Protein AF-A0A148KN30-F1 (afdb_monomer_lite)

Organism: NCBI:txid1799789

Sequence (113 aa):
MKLKICLLLLLLGCGSSLLVFSEPVTPQDPDKTLPTQLIKLKKAIETASYNPDERNSMLRYQRALLYYVSAKQRLQLNWRKQAIEDAQRGLKLLEMNELSEQNQTEQNVLSVS

Radius of gyration: 22.38 Å; chains: 1; bounding box: 46×60×55 Å

Foldseek 3Di:
DPPVVVVVVVVPPDPDDDPPPDDPPDPPDPPVDDPPLLVVLVVLLVPFDFDPVDPLRVVLSVQLVVLSVVLVVCVVVVVNVSSSVSSVSSVVSSVVSVVVVVVVVVVVVVVVD

Secondary structure (DSSP, 8-state):
--SSSTTTSTTSS-------------------PPPHHHHHHHHHHHH----SSSHHHHHHHHHHHHHHHHHHHHHHTT-HHHHHHHHHHHHHHHHHHHHHHHHHHHHHHHH--

Structure (mmCIF, N/CA/C/O backbone):
data_AF-A0A148KN30-F1
#
_entry.id   AF-A0A148KN30-F1
#
loop_
_atom_site.group_PDB
_atom_site.id
_atom_site.type_symbol
_atom_site.label_atom_id
_atom_site.label_alt_id
_atom_site.label_comp_id
_atom_site.label_asym_id
_atom_site.label_entity_id
_atom_site.label_seq_id
_atom_site.pdbx_PDB_ins_code
_atom_site.Cartn_x
_atom_site.Cartn_y
_atom_site.Cartn_z
_atom_site.occupancy
_atom_site.B_iso_or_equiv
_atom_site.auth_seq_id
_atom_site.auth_comp_id
_atom_site.auth_asym_id
_atom_site.auth_atom_id
_atom_site.pdbx_PDB_model_num
ATOM 1 N N . MET A 1 1 ? -21.292 -49.116 12.932 1.00 52.69 1 MET A N 1
ATOM 2 C CA . MET A 1 1 ? -21.116 -48.199 14.086 1.00 52.69 1 MET A CA 1
ATOM 3 C C . MET A 1 1 ? -19.636 -47.856 14.311 1.00 52.69 1 MET A C 1
ATOM 5 O O . MET A 1 1 ? -19.081 -48.207 15.340 1.00 52.69 1 MET A O 1
ATOM 9 N N . LYS A 1 2 ? -18.968 -47.197 13.351 1.00 48.19 2 LYS A N 1
ATOM 10 C CA . LYS A 1 2 ? -17.553 -46.768 13.489 1.00 48.19 2 LYS A CA 1
ATOM 11 C C . LYS A 1 2 ? -17.266 -45.369 12.913 1.00 48.19 2 LYS A C 1
ATOM 13 O O . LYS A 1 2 ? -16.131 -44.929 12.930 1.00 48.19 2 LYS A O 1
ATOM 18 N N . LEU A 1 3 ? -18.296 -44.659 12.437 1.00 46.03 3 LEU A N 1
ATOM 19 C CA . LEU A 1 3 ? -18.152 -43.338 11.807 1.00 46.03 3 LEU A CA 1
ATOM 20 C C . LEU A 1 3 ? -18.450 -42.168 12.764 1.00 46.03 3 LEU A C 1
ATOM 22 O O . LEU A 1 3 ? -18.123 -41.027 12.471 1.00 46.03 3 LEU A O 1
ATOM 26 N N . LYS A 1 4 ? -19.052 -42.438 13.932 1.00 47.56 4 LYS A N 1
AT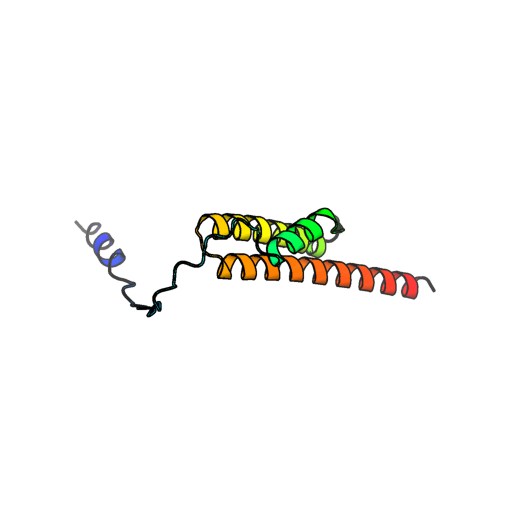OM 27 C CA . LYS A 1 4 ? -19.452 -41.395 14.895 1.00 47.56 4 LYS A CA 1
ATOM 28 C C . LYS A 1 4 ? -18.350 -41.004 15.893 1.00 47.56 4 LYS A C 1
ATOM 30 O O . LYS A 1 4 ? -18.493 -40.000 16.574 1.00 47.56 4 LYS A O 1
ATOM 35 N N . ILE A 1 5 ? -17.255 -41.766 15.959 1.00 55.47 5 ILE A N 1
ATOM 36 C CA . ILE A 1 5 ? -16.133 -41.522 16.885 1.00 55.47 5 ILE A CA 1
ATOM 37 C C . ILE A 1 5 ? -15.098 -40.545 16.311 1.00 55.47 5 ILE A C 1
ATOM 39 O O . ILE A 1 5 ? -14.493 -39.791 17.064 1.00 55.47 5 ILE A O 1
ATOM 43 N N . CYS A 1 6 ? -14.956 -40.465 14.985 1.00 47.97 6 CYS A N 1
ATOM 44 C CA . CYS A 1 6 ? -14.026 -39.518 14.363 1.00 47.97 6 CYS A CA 1
ATOM 45 C C . CYS A 1 6 ? -14.508 -38.061 14.442 1.00 47.97 6 CYS A C 1
ATOM 47 O O . CYS A 1 6 ? -13.686 -37.152 14.460 1.00 47.97 6 CYS A O 1
ATOM 49 N N . LEU A 1 7 ? -15.823 -37.828 14.541 1.00 48.09 7 LEU A N 1
ATOM 50 C CA . LEU A 1 7 ? -16.374 -36.470 14.594 1.00 48.09 7 LEU A CA 1
ATOM 51 C C . LEU A 1 7 ? -16.203 -35.804 15.973 1.00 48.09 7 LEU A C 1
ATOM 53 O O . LEU A 1 7 ? -16.266 -34.585 16.069 1.00 48.09 7 LEU A O 1
ATOM 57 N N . LEU A 1 8 ? -15.956 -36.583 17.034 1.00 49.19 8 LEU A N 1
ATOM 58 C CA . LEU A 1 8 ? -15.839 -36.053 18.397 1.00 49.19 8 LEU A CA 1
ATOM 59 C C . LEU A 1 8 ? -14.414 -35.583 18.749 1.00 49.19 8 LEU A C 1
ATOM 61 O O . LEU A 1 8 ? -14.243 -34.758 19.639 1.00 49.19 8 LEU A O 1
ATOM 65 N N . LEU A 1 9 ? -13.392 -36.069 18.035 1.00 51.66 9 LEU A N 1
ATOM 66 C CA . LEU A 1 9 ? -11.984 -35.714 18.274 1.00 51.66 9 LEU A CA 1
ATOM 67 C C . LEU A 1 9 ? -11.532 -34.444 17.534 1.00 51.66 9 LEU A C 1
ATOM 69 O O . LEU A 1 9 ? -10.497 -33.879 17.870 1.00 51.66 9 LEU A O 1
ATOM 73 N N . LEU A 1 10 ? -12.318 -33.956 16.571 1.00 49.69 10 LEU A N 1
ATOM 74 C CA . LEU A 1 10 ? -12.019 -32.732 15.815 1.00 49.69 10 LEU A CA 1
ATOM 75 C C . LEU A 1 10 ? -12.457 -31.440 16.528 1.00 49.69 10 LEU A C 1
ATOM 77 O O . LEU A 1 10 ? -12.116 -30.352 16.080 1.00 49.69 10 LEU A O 1
ATOM 81 N N . LEU A 1 11 ? -13.176 -31.549 17.651 1.00 54.84 11 LEU A N 1
ATOM 82 C CA . LEU A 1 11 ? -13.665 -30.411 18.444 1.00 54.84 11 LEU A CA 1
ATOM 83 C C . LEU A 1 11 ? -12.788 -30.074 19.663 1.00 54.84 11 LEU A C 1
ATOM 85 O O . LEU A 1 11 ? -13.092 -29.122 20.376 1.00 54.84 11 LEU A O 1
ATOM 89 N N . LEU A 1 12 ? -11.706 -30.822 19.914 1.00 53.69 12 LEU A N 1
ATOM 90 C CA . LEU A 1 12 ? -10.928 -30.720 21.159 1.00 53.69 12 LEU A CA 1
ATOM 91 C C . LEU A 1 12 ? -9.483 -30.216 20.997 1.00 53.69 12 LEU A C 1
ATOM 93 O O . LEU A 1 12 ? -8.673 -30.373 21.906 1.00 53.69 12 LEU A O 1
ATOM 97 N N . GLY A 1 13 ? -9.140 -29.603 19.864 1.00 50.25 13 GLY A N 1
ATOM 98 C CA . GLY A 1 13 ? -7.769 -29.181 19.571 1.00 50.25 13 GLY A CA 1
ATOM 99 C C . GLY A 1 13 ? -7.681 -27.740 19.095 1.00 50.25 13 GLY A C 1
ATOM 100 O O . GLY A 1 13 ? -7.619 -27.520 17.895 1.00 50.25 13 GLY A O 1
ATOM 101 N N . CYS A 1 14 ? -7.724 -26.794 20.038 1.00 49.72 14 CYS A N 1
ATOM 102 C CA . CYS A 1 14 ? -6.970 -25.523 20.067 1.00 49.72 14 CYS A CA 1
ATOM 103 C C . CYS A 1 14 ? -7.563 -24.585 21.136 1.00 49.72 14 CYS A C 1
ATOM 105 O O . CYS A 1 14 ? -7.899 -23.432 20.885 1.00 49.72 14 CYS A O 1
ATOM 107 N N . GLY A 1 15 ? -7.681 -25.094 22.364 1.00 53.66 15 GLY A N 1
ATOM 108 C CA . GLY A 1 15 ? -7.656 -24.245 23.547 1.00 53.66 15 GLY A CA 1
ATOM 109 C C . GLY A 1 15 ? -6.199 -23.914 23.854 1.00 53.66 15 GLY A C 1
ATOM 110 O O . GLY A 1 15 ? -5.464 -24.750 24.370 1.00 53.66 15 GLY A O 1
ATOM 111 N N . SER A 1 16 ? -5.754 -22.717 23.494 1.00 57.78 16 SER A N 1
ATOM 112 C CA . SER A 1 16 ? -4.533 -22.119 24.035 1.00 57.78 16 SER A CA 1
ATOM 113 C C . SER A 1 16 ? -4.771 -20.624 24.149 1.00 57.78 16 SER A C 1
ATOM 115 O O . SER A 1 16 ? -4.846 -19.894 23.165 1.00 57.78 16 SER A O 1
ATOM 117 N N . SER A 1 17 ? -4.988 -20.217 25.390 1.00 50.22 17 SER A N 1
ATOM 118 C CA . SER A 1 17 ? -5.275 -18.867 25.831 1.00 50.22 17 SER A CA 1
ATOM 119 C C . SER A 1 17 ? -4.155 -17.904 25.443 1.00 50.22 17 SER A C 1
ATOM 121 O O . SER A 1 17 ? -3.020 -18.061 25.881 1.00 50.22 17 SER A O 1
ATOM 123 N N . LEU A 1 18 ? -4.497 -16.840 24.725 1.00 43.25 18 LEU A N 1
ATOM 124 C CA . LEU A 1 18 ? -3.816 -15.561 24.886 1.00 43.25 18 LEU A CA 1
ATOM 125 C C . LEU A 1 18 ? -4.824 -14.622 25.536 1.00 43.25 18 LEU A C 1
ATOM 127 O O . LEU A 1 18 ? -5.581 -13.927 24.862 1.00 43.25 18 LEU A O 1
ATOM 131 N N . LEU A 1 19 ? -4.852 -14.634 26.870 1.00 44.31 19 LEU A N 1
ATOM 132 C CA . LEU A 1 19 ? -5.367 -13.501 27.627 1.00 44.31 19 LEU A CA 1
ATOM 133 C C . LEU A 1 19 ? -4.389 -12.349 27.386 1.00 44.31 19 LEU A C 1
ATOM 135 O O . LEU A 1 19 ? -3.435 -12.148 28.132 1.00 44.31 19 LEU A O 1
ATOM 139 N N . VAL A 1 20 ? -4.591 -11.637 26.281 1.00 51.16 20 VAL A N 1
ATOM 140 C CA . VAL A 1 20 ? -4.002 -10.319 26.091 1.00 51.16 20 VAL A CA 1
ATOM 141 C C . VAL A 1 20 ? -4.697 -9.427 27.106 1.00 51.16 20 VAL A C 1
ATOM 143 O O . VAL A 1 20 ? -5.889 -9.145 26.987 1.00 51.16 20 VAL A O 1
ATOM 146 N N . PHE A 1 21 ? -3.956 -9.038 28.138 1.00 47.88 21 PHE A N 1
ATOM 147 C CA . PHE A 1 21 ? -4.337 -7.963 29.037 1.00 47.88 21 PHE A CA 1
ATOM 148 C C . PHE A 1 21 ? -4.446 -6.699 28.174 1.00 47.88 21 PHE A C 1
ATOM 150 O O . PHE A 1 21 ? -3.445 -6.069 27.842 1.00 47.88 21 PHE A O 1
ATOM 157 N N . SER A 1 22 ? -5.652 -6.391 27.699 1.00 46.31 22 SER A N 1
ATOM 158 C CA . SER A 1 22 ? -5.926 -5.089 27.111 1.00 46.31 22 SER A CA 1
ATOM 159 C C . SER A 1 22 ? -6.095 -4.142 28.282 1.00 46.31 22 SER A C 1
ATOM 161 O O . SER A 1 22 ? -7.069 -4.250 29.027 1.00 46.31 22 SER A O 1
ATOM 163 N N . GLU A 1 23 ? -5.153 -3.218 28.452 1.00 54.12 23 GLU A N 1
ATOM 164 C CA . GLU A 1 23 ? -5.413 -2.001 29.216 1.00 54.12 23 GLU A CA 1
ATOM 165 C C . GLU A 1 23 ? -6.753 -1.409 28.745 1.00 54.12 23 GLU A C 1
ATOM 167 O O . GLU A 1 23 ? -7.098 -1.553 27.559 1.00 54.12 23 GLU A O 1
ATOM 172 N N . PRO A 1 24 ? -7.547 -0.794 29.642 1.00 46.69 24 PRO A N 1
ATOM 173 C CA . PRO A 1 24 ? -8.742 -0.089 29.225 1.00 46.69 24 PRO A CA 1
ATOM 174 C C . PRO A 1 24 ? -8.287 1.025 28.289 1.00 46.69 24 PRO A C 1
ATOM 176 O O . PRO A 1 24 ? -7.763 2.049 28.720 1.00 46.69 24 PRO A O 1
ATOM 179 N N . VAL A 1 25 ? -8.444 0.790 26.986 1.00 55.41 25 VAL A N 1
ATOM 180 C CA . VAL A 1 25 ? -8.300 1.821 25.973 1.00 55.41 25 VAL A CA 1
ATOM 181 C C . VAL A 1 25 ? -9.395 2.816 26.304 1.00 55.41 25 VAL A C 1
ATOM 183 O O . VAL A 1 25 ? -10.571 2.586 26.023 1.00 55.41 25 VAL A O 1
ATOM 186 N N . THR A 1 26 ? -8.997 3.893 26.981 1.00 47.84 26 THR A N 1
ATOM 187 C CA . THR A 1 26 ? -9.761 5.127 27.098 1.00 47.84 26 THR A CA 1
ATOM 188 C C . THR A 1 26 ? -10.415 5.360 25.744 1.00 47.84 26 THR A C 1
ATOM 190 O O . THR A 1 26 ? -9.694 5.246 24.746 1.00 47.84 26 THR A O 1
ATOM 193 N N . PRO A 1 27 ? -11.731 5.626 25.662 1.00 45.06 27 PRO A N 1
ATOM 194 C CA . PRO A 1 27 ? -12.377 5.875 24.387 1.00 45.06 27 PRO A CA 1
ATOM 195 C C . PRO A 1 27 ? -11.666 7.072 23.763 1.00 45.06 27 PRO A C 1
ATOM 197 O O . PRO A 1 27 ? -11.899 8.215 24.152 1.00 45.06 27 PRO A O 1
ATOM 200 N N . GLN A 1 28 ? -10.713 6.814 22.864 1.00 46.75 28 GLN A N 1
ATOM 201 C CA . GLN A 1 28 ? -10.213 7.860 22.009 1.00 46.75 28 GLN A CA 1
ATOM 202 C C . GLN A 1 28 ? -11.415 8.241 21.182 1.00 46.75 28 GLN A C 1
ATOM 204 O O . GLN A 1 28 ? -12.002 7.393 20.503 1.00 46.75 28 GLN A O 1
ATOM 209 N N . ASP A 1 29 ? -11.791 9.502 21.340 1.00 51.12 29 ASP A N 1
ATOM 210 C CA . ASP A 1 29 ? -12.767 10.180 20.519 1.00 51.12 29 ASP A CA 1
ATOM 211 C C . ASP A 1 29 ? -12.618 9.655 19.080 1.00 51.12 29 ASP A C 1
ATOM 213 O O . ASP A 1 29 ? -11.494 9.679 18.549 1.00 51.12 29 ASP A O 1
ATOM 217 N N . PRO A 1 30 ? -13.668 9.054 18.482 1.00 48.59 30 PRO A N 1
ATOM 218 C CA . PRO A 1 30 ? -13.651 8.551 17.117 1.00 48.59 30 PRO A CA 1
ATOM 219 C C . PRO A 1 30 ? -13.657 9.755 16.186 1.00 48.59 30 PRO A C 1
ATOM 221 O O . PRO A 1 30 ? -14.613 10.008 15.454 1.00 48.59 30 PRO A O 1
ATOM 224 N N . ASP A 1 31 ? -12.581 10.526 16.259 1.00 49.28 31 ASP A N 1
ATOM 225 C CA . ASP A 1 31 ? -12.358 11.696 15.464 1.00 49.28 31 ASP A CA 1
ATOM 226 C C . ASP A 1 31 ? -12.385 11.188 14.029 1.00 49.28 31 ASP A C 1
ATOM 228 O O . ASP A 1 31 ? -11.550 10.370 13.620 1.00 49.28 31 ASP A O 1
ATOM 232 N N . LYS A 1 32 ? -13.460 11.569 13.328 1.00 56.25 32 LYS A N 1
ATOM 233 C CA . LYS A 1 32 ? -13.986 11.018 12.062 1.00 56.25 32 LYS A CA 1
ATOM 234 C C . LYS A 1 32 ? -13.045 11.237 10.874 1.00 56.25 32 LYS A C 1
ATOM 236 O O . LYS A 1 32 ? -13.452 11.216 9.713 1.00 56.25 32 LYS A O 1
ATOM 241 N N . THR A 1 33 ? -11.783 11.489 11.161 1.00 68.00 33 THR A N 1
ATOM 242 C CA . THR A 1 33 ? -10.730 11.787 10.223 1.00 68.00 33 THR A CA 1
ATOM 243 C C . THR A 1 33 ? -10.040 10.485 9.833 1.00 68.00 33 THR A C 1
ATOM 245 O O . THR A 1 33 ? -9.612 9.676 10.661 1.00 68.00 33 THR A O 1
ATOM 248 N N . LEU A 1 34 ? -9.964 10.246 8.523 1.00 77.44 34 LEU A N 1
ATOM 249 C CA . LEU A 1 34 ? -9.181 9.142 7.977 1.00 77.44 34 LEU A CA 1
ATOM 250 C C . LEU A 1 34 ? -7.738 9.247 8.505 1.00 77.44 34 LEU A C 1
ATOM 252 O O . LEU A 1 34 ? -7.167 10.339 8.463 1.00 77.44 34 LEU A O 1
ATOM 256 N N . PRO A 1 35 ? -7.112 8.143 8.953 1.00 88.94 35 PRO A N 1
ATOM 257 C CA . PRO A 1 35 ? -5.707 8.158 9.327 1.00 88.94 35 PRO A CA 1
ATOM 258 C C . PRO A 1 35 ? -4.854 8.711 8.189 1.00 88.94 35 PRO A C 1
ATOM 260 O O . PRO A 1 35 ? -5.030 8.333 7.027 1.00 88.94 35 PRO A O 1
ATOM 263 N N . THR A 1 36 ? -3.886 9.557 8.528 1.00 91.88 36 THR A N 1
ATOM 264 C CA . THR A 1 36 ? -2.998 10.213 7.563 1.00 91.88 36 THR A CA 1
ATOM 265 C C . THR A 1 36 ? -2.345 9.224 6.597 1.00 91.88 36 THR A C 1
ATOM 267 O O . THR A 1 36 ? -2.231 9.500 5.406 1.00 91.88 36 THR A O 1
ATOM 270 N N . GLN A 1 37 ? -1.948 8.046 7.080 1.00 92.81 37 GLN A N 1
ATOM 271 C CA . GLN A 1 37 ? -1.341 6.991 6.266 1.00 92.81 37 GLN A CA 1
ATOM 272 C C . GLN A 1 37 ? -2.313 6.445 5.219 1.00 92.81 37 GLN A C 1
ATOM 274 O O . GLN A 1 37 ? -1.901 6.172 4.096 1.00 92.81 37 GLN A O 1
ATOM 279 N N . LEU A 1 38 ? -3.601 6.330 5.548 1.00 93.56 38 LEU A N 1
ATOM 280 C CA . LEU A 1 38 ? -4.609 5.856 4.606 1.00 93.56 38 LEU A CA 1
ATOM 281 C C . LEU A 1 38 ? -4.910 6.901 3.525 1.00 93.56 38 LEU A C 1
ATOM 283 O O . LEU A 1 38 ? -5.092 6.543 2.364 1.00 93.56 38 LEU A O 1
ATOM 287 N N . ILE A 1 39 ? -4.912 8.187 3.891 1.00 95.06 39 ILE A N 1
ATOM 288 C CA . ILE A 1 39 ? -5.019 9.298 2.932 1.00 95.06 39 ILE A CA 1
ATOM 289 C C . ILE A 1 39 ? -3.819 9.283 1.979 1.00 95.06 39 ILE A C 1
ATOM 291 O O . ILE A 1 39 ? -3.995 9.357 0.764 1.00 95.06 39 ILE A O 1
ATOM 295 N N . LYS A 1 40 ? -2.602 9.137 2.520 1.00 95.88 40 LYS A N 1
ATOM 296 C CA . LYS A 1 40 ? -1.373 9.025 1.725 1.00 95.88 40 LYS A CA 1
ATOM 297 C C . LYS A 1 40 ? -1.422 7.828 0.780 1.00 95.88 40 LYS A C 1
ATOM 299 O O . LYS A 1 40 ? -1.127 8.000 -0.395 1.00 95.88 40 LYS A O 1
ATOM 304 N N . LEU A 1 41 ? -1.834 6.653 1.265 1.00 96.88 41 LEU A N 1
ATOM 305 C CA . LEU A 1 41 ? -1.955 5.458 0.429 1.00 96.88 41 LEU A CA 1
ATOM 306 C C . LEU A 1 41 ? -2.972 5.659 -0.696 1.00 96.88 41 LEU A C 1
ATOM 308 O O . LEU A 1 41 ? -2.6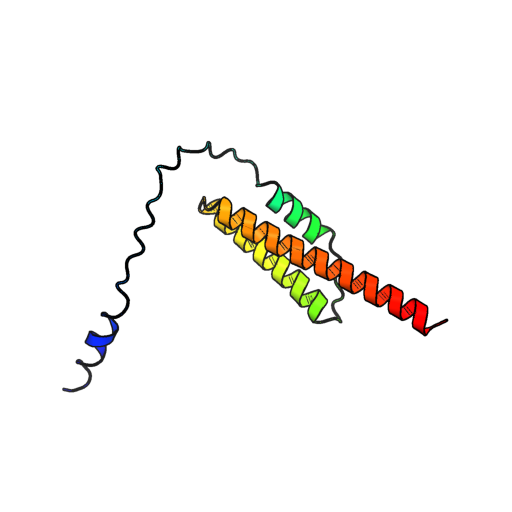76 5.322 -1.835 1.00 96.88 41 LEU A O 1
ATOM 312 N N . LYS A 1 42 ? -4.140 6.244 -0.402 1.00 96.94 42 LYS A N 1
ATOM 313 C CA . LYS A 1 42 ? -5.144 6.561 -1.426 1.00 96.94 42 LYS A CA 1
ATOM 314 C C . LYS A 1 42 ? -4.535 7.414 -2.540 1.00 96.94 42 LYS A C 1
ATOM 316 O O . LYS A 1 42 ? -4.618 7.040 -3.703 1.00 96.94 42 LYS A O 1
ATOM 321 N N . LYS A 1 43 ? -3.893 8.523 -2.164 1.00 96.38 43 LYS A N 1
ATOM 322 C CA . LYS A 1 43 ? -3.265 9.437 -3.121 1.00 96.38 43 LYS A CA 1
ATOM 323 C C . LYS A 1 43 ? -2.162 8.738 -3.919 1.00 96.38 43 LYS A C 1
ATOM 325 O O . LYS A 1 43 ? -2.115 8.894 -5.128 1.00 96.38 43 LYS A O 1
ATOM 330 N N . ALA A 1 44 ? -1.322 7.943 -3.255 1.00 95.44 44 ALA A N 1
ATOM 331 C CA . ALA A 1 44 ? -0.259 7.190 -3.912 1.00 95.44 44 ALA A CA 1
ATOM 332 C C . ALA A 1 44 ? -0.815 6.193 -4.937 1.00 95.44 44 ALA A C 1
ATOM 334 O O . ALA A 1 44 ? -0.280 6.102 -6.027 1.00 95.44 44 ALA A O 1
ATOM 335 N N . ILE A 1 45 ? -1.915 5.494 -4.640 1.00 96.62 45 ILE A N 1
ATOM 336 C CA . ILE A 1 45 ? -2.579 4.588 -5.594 1.00 96.62 45 ILE A CA 1
ATOM 337 C C . ILE A 1 45 ? -3.136 5.348 -6.805 1.00 96.62 45 ILE A C 1
ATOM 339 O O . ILE A 1 45 ? -3.062 4.840 -7.921 1.00 96.62 45 ILE A O 1
ATOM 343 N N . GLU A 1 46 ? -3.706 6.537 -6.589 1.00 95.44 46 GLU A N 1
ATOM 344 C CA . GLU A 1 46 ? -4.264 7.383 -7.655 1.00 95.44 46 GLU A CA 1
ATOM 345 C C . GLU A 1 46 ? -3.182 7.939 -8.590 1.00 95.44 46 GLU A C 1
ATOM 347 O O . GLU A 1 46 ? -3.457 8.173 -9.763 1.00 95.44 46 GLU A O 1
ATOM 352 N N . THR A 1 47 ? -1.963 8.149 -8.084 1.00 93.62 47 THR A N 1
ATOM 353 C CA . THR A 1 47 ? -0.839 8.694 -8.861 1.00 93.62 47 THR A CA 1
ATOM 354 C C . THR A 1 47 ? 0.196 7.653 -9.278 1.00 93.62 47 THR A C 1
ATOM 356 O O . THR A 1 47 ? 1.108 7.992 -10.025 1.00 93.62 47 THR A O 1
ATOM 359 N N . ALA A 1 48 ? 0.107 6.419 -8.779 1.00 90.75 48 ALA A N 1
ATOM 360 C CA . ALA A 1 48 ? 1.098 5.386 -9.046 1.00 90.75 48 ALA A CA 1
ATOM 361 C C . ALA A 1 48 ? 1.060 4.963 -10.516 1.00 90.75 48 ALA A C 1
ATOM 363 O O . ALA A 1 48 ? 0.029 4.524 -11.030 1.00 90.75 48 ALA A O 1
ATOM 364 N N . SER A 1 49 ? 2.223 5.042 -11.155 1.00 86.69 49 SER A N 1
ATOM 365 C CA . SER A 1 49 ? 2.512 4.314 -12.385 1.00 86.69 49 SER A CA 1
ATOM 366 C C . SER A 1 49 ? 2.776 2.846 -12.049 1.00 86.69 49 SER A C 1
ATOM 368 O O . SER A 1 49 ? 3.299 2.529 -10.977 1.00 86.69 49 SER A O 1
ATOM 370 N N . TYR A 1 50 ? 2.373 1.952 -12.947 1.00 89.81 50 TYR A N 1
ATOM 371 C CA . TYR A 1 50 ? 2.810 0.563 -12.945 1.00 89.81 50 TYR A CA 1
ATOM 372 C C . TYR A 1 50 ? 2.900 0.061 -14.385 1.00 89.81 50 TYR A C 1
ATOM 374 O O . TYR A 1 50 ? 2.099 0.445 -15.241 1.00 89.81 50 TYR A O 1
ATOM 382 N N . ASN A 1 51 ? 3.855 -0.827 -14.648 1.00 89.31 51 ASN A N 1
ATOM 383 C CA . ASN A 1 51 ? 3.997 -1.483 -15.939 1.00 89.31 51 ASN A CA 1
ATOM 384 C C . ASN A 1 51 ? 3.126 -2.760 -15.977 1.00 89.31 51 ASN A C 1
ATOM 386 O O . ASN A 1 51 ? 3.381 -3.688 -15.201 1.00 89.31 51 ASN A O 1
ATOM 390 N N . PRO A 1 52 ? 2.105 -2.849 -16.854 1.00 87.75 52 PRO A N 1
ATOM 391 C CA . PRO A 1 52 ? 1.247 -4.032 -16.947 1.00 87.75 52 PRO A CA 1
ATOM 392 C C . PRO A 1 52 ? 1.974 -5.268 -17.503 1.00 87.75 52 PRO A C 1
ATOM 394 O O . PRO A 1 52 ? 1.586 -6.391 -17.178 1.00 87.75 52 PRO A O 1
ATOM 397 N N . ASP A 1 53 ? 3.038 -5.078 -18.285 1.00 89.94 53 ASP A N 1
ATOM 398 C CA . ASP A 1 53 ? 3.828 -6.169 -18.863 1.00 89.94 53 ASP A CA 1
ATOM 399 C C . ASP A 1 53 ? 4.846 -6.729 -17.855 1.00 89.94 53 ASP A C 1
ATOM 401 O O . ASP A 1 53 ? 5.263 -7.889 -17.938 1.00 89.94 53 ASP A O 1
ATOM 405 N N . GLU A 1 54 ? 5.206 -5.943 -16.833 1.00 91.62 54 GLU A N 1
ATOM 406 C CA . GLU A 1 54 ? 6.031 -6.411 -15.726 1.00 91.62 54 GLU A CA 1
ATOM 407 C C . GLU A 1 54 ? 5.160 -6.988 -14.603 1.00 91.62 54 GLU A C 1
ATOM 409 O O . GLU A 1 54 ? 4.606 -6.280 -13.758 1.00 91.62 54 GLU A O 1
ATOM 414 N N . ARG A 1 55 ? 5.127 -8.323 -14.513 1.00 93.44 55 ARG A N 1
ATOM 415 C CA . ARG A 1 55 ? 4.368 -9.051 -13.481 1.00 93.44 55 ARG A CA 1
ATOM 416 C C . ARG A 1 55 ? 4.592 -8.509 -12.065 1.00 93.44 55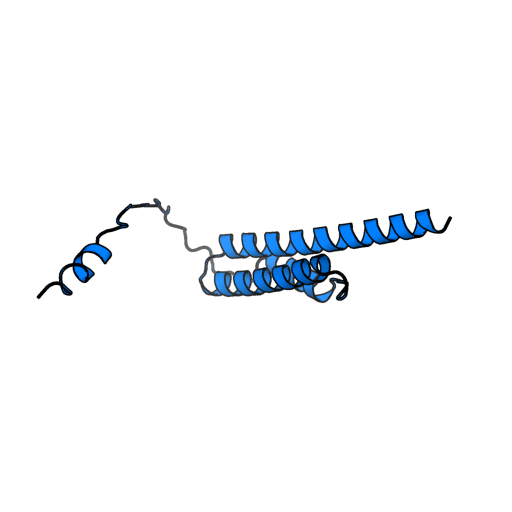 ARG A C 1
ATOM 418 O O . ARG A 1 55 ? 3.640 -8.413 -11.296 1.00 93.44 55 ARG A O 1
ATOM 425 N N . ASN A 1 56 ? 5.833 -8.198 -11.692 1.00 93.75 56 ASN A N 1
ATOM 426 C CA . ASN A 1 56 ? 6.135 -7.721 -10.343 1.00 93.75 56 ASN A CA 1
ATOM 427 C C . ASN A 1 56 ? 5.582 -6.316 -10.094 1.00 93.75 56 ASN A C 1
ATOM 429 O O . ASN A 1 56 ? 5.071 -6.070 -9.001 1.00 93.75 56 ASN A O 1
ATOM 433 N N . SER A 1 57 ? 5.637 -5.434 -11.093 1.00 93.31 57 SER A N 1
ATOM 434 C CA . SER A 1 57 ? 5.049 -4.098 -11.013 1.00 93.31 57 SER A CA 1
ATOM 435 C C . SER A 1 57 ? 3.535 -4.179 -10.813 1.00 93.31 57 SER A C 1
ATOM 437 O O . SER A 1 57 ? 3.004 -3.710 -9.800 1.00 93.31 57 SER A O 1
ATOM 439 N N . MET A 1 58 ? 2.859 -4.947 -11.672 1.00 95.50 58 MET A N 1
ATOM 440 C CA . MET A 1 58 ? 1.427 -5.225 -11.551 1.00 95.50 58 MET A CA 1
ATOM 441 C C . MET A 1 58 ? 1.057 -5.823 -10.180 1.00 95.50 58 MET A C 1
ATOM 443 O O . MET A 1 58 ? 0.115 -5.365 -9.530 1.00 95.50 58 MET A O 1
ATOM 447 N N . LEU A 1 59 ? 1.795 -6.831 -9.697 1.00 96.06 59 LEU A N 1
ATOM 448 C CA . LEU A 1 59 ? 1.508 -7.479 -8.410 1.00 96.06 59 LEU A CA 1
ATOM 449 C C . LEU A 1 59 ? 1.721 -6.546 -7.211 1.00 96.06 59 LEU A C 1
ATOM 451 O O . LEU A 1 59 ? 0.978 -6.648 -6.231 1.00 96.06 59 LEU A O 1
ATOM 455 N N . ARG A 1 60 ? 2.716 -5.650 -7.252 1.00 96.38 60 ARG A N 1
ATOM 456 C CA . ARG A 1 60 ? 2.924 -4.639 -6.200 1.00 96.38 60 ARG A CA 1
ATOM 457 C C . ARG A 1 60 ? 1.745 -3.674 -6.146 1.00 96.38 60 ARG A C 1
ATOM 459 O O . ARG A 1 60 ? 1.198 -3.475 -5.061 1.00 96.38 60 ARG A O 1
ATOM 466 N N . TYR A 1 61 ? 1.306 -3.166 -7.299 1.00 96.81 61 TYR A N 1
ATOM 467 C CA . TYR A 1 61 ? 0.149 -2.275 -7.394 1.00 96.81 61 TYR A CA 1
ATOM 468 C C . TYR A 1 61 ? -1.141 -2.948 -6.895 1.00 96.81 61 TYR A C 1
ATOM 470 O O . TYR A 1 61 ? -1.827 -2.426 -6.013 1.00 96.81 61 TYR A O 1
ATOM 478 N N . GLN A 1 62 ? -1.433 -4.167 -7.360 1.00 97.31 62 GLN A N 1
ATOM 479 C CA . GLN A 1 62 ? -2.603 -4.937 -6.916 1.00 97.31 62 GLN A CA 1
ATOM 480 C C . GLN A 1 62 ? -2.584 -5.216 -5.407 1.00 97.31 62 GLN A C 1
ATOM 482 O O . GLN A 1 62 ? -3.605 -5.098 -4.729 1.00 97.31 62 GLN A O 1
ATOM 487 N N . ARG A 1 63 ? -1.421 -5.556 -4.840 1.00 97.88 63 ARG A N 1
ATOM 488 C CA . ARG A 1 63 ? -1.292 -5.759 -3.390 1.00 97.88 63 ARG A CA 1
ATOM 489 C C . ARG A 1 63 ? -1.449 -4.458 -2.604 1.00 97.88 63 ARG A C 1
ATOM 491 O O . ARG A 1 63 ? -2.039 -4.491 -1.527 1.00 97.88 63 ARG A O 1
ATOM 498 N N . ALA A 1 64 ? -0.980 -3.323 -3.123 1.00 98.06 64 ALA A N 1
ATOM 499 C CA . ALA A 1 64 ? -1.209 -2.020 -2.500 1.00 98.06 64 ALA A CA 1
ATOM 500 C C . ALA A 1 64 ? -2.709 -1.673 -2.446 1.00 98.06 64 ALA A C 1
ATOM 502 O O . ALA A 1 64 ? -3.196 -1.238 -1.400 1.00 98.06 64 ALA A O 1
ATOM 503 N N . LEU A 1 65 ? -3.462 -1.965 -3.515 1.00 97.75 65 LEU A N 1
ATOM 504 C CA . LEU A 1 65 ? -4.927 -1.854 -3.533 1.00 97.75 65 LEU A CA 1
ATOM 505 C C . LEU A 1 65 ? -5.593 -2.744 -2.474 1.00 97.75 65 LEU A C 1
ATOM 507 O O . LEU A 1 65 ? -6.475 -2.285 -1.748 1.00 97.75 65 LEU A O 1
ATOM 511 N N . LEU A 1 66 ? -5.155 -3.998 -2.338 1.00 98.19 66 LEU A N 1
ATOM 512 C CA . LEU A 1 66 ? -5.682 -4.905 -1.312 1.00 98.19 66 LEU A CA 1
ATOM 513 C C . LEU A 1 66 ? -5.428 -4.376 0.104 1.00 98.19 66 LEU A C 1
ATOM 515 O O . LEU A 1 66 ? -6.334 -4.394 0.939 1.00 98.19 66 LEU A O 1
ATOM 519 N N . TYR A 1 67 ? -4.231 -3.847 0.370 1.00 98.25 67 TYR A N 1
ATOM 520 C CA . TYR A 1 67 ? -3.929 -3.204 1.649 1.00 98.25 67 TYR A CA 1
ATOM 521 C C . TYR A 1 67 ? -4.794 -1.967 1.899 1.00 98.25 67 TYR A C 1
ATOM 523 O O . TYR A 1 67 ? -5.245 -1.766 3.024 1.00 98.25 67 TYR A O 1
ATOM 531 N N . TYR A 1 68 ? -5.092 -1.171 0.869 1.00 97.50 68 TYR A N 1
ATOM 532 C CA . TYR A 1 68 ? -6.007 -0.036 0.989 1.00 97.50 68 TYR A CA 1
ATOM 533 C C . TYR A 1 68 ? -7.429 -0.469 1.378 1.00 97.50 68 TYR A C 1
ATOM 535 O O . TYR A 1 68 ? -8.028 0.102 2.294 1.00 97.50 68 TYR A O 1
ATOM 543 N N . VAL A 1 69 ? -7.958 -1.509 0.726 1.00 97.62 69 VAL A N 1
ATOM 544 C CA . VAL A 1 69 ? -9.282 -2.073 1.041 1.00 97.62 69 VAL A CA 1
ATOM 545 C C . VAL A 1 69 ? -9.312 -2.637 2.463 1.00 97.62 69 VAL A C 1
ATOM 547 O O . VAL A 1 69 ? -10.215 -2.300 3.231 1.00 97.62 69 VAL A O 1
ATOM 550 N N . SER A 1 70 ? -8.299 -3.421 2.844 1.00 97.19 70 SER A N 1
ATOM 551 C CA . SER A 1 70 ? -8.172 -3.979 4.196 1.00 97.19 70 SER A CA 1
ATOM 552 C C . SER A 1 70 ? -8.083 -2.876 5.255 1.00 97.19 70 SER A C 1
ATOM 554 O O . SER A 1 70 ? -8.801 -2.919 6.252 1.00 97.19 70 SER A O 1
ATOM 556 N N . ALA A 1 71 ? -7.295 -1.824 5.015 1.00 95.88 71 ALA A N 1
ATOM 557 C CA . ALA A 1 71 ? -7.181 -0.695 5.932 1.00 95.88 71 ALA A CA 1
ATOM 558 C C . ALA A 1 71 ? -8.522 0.028 6.140 1.00 95.88 71 ALA A C 1
ATOM 560 O O . ALA A 1 71 ? -8.883 0.341 7.276 1.00 95.88 71 ALA A O 1
ATOM 561 N N . LYS A 1 72 ? -9.302 0.248 5.070 1.00 95.25 72 LYS A N 1
ATOM 562 C CA . LYS A 1 72 ? -10.659 0.811 5.181 1.00 95.25 72 LYS A CA 1
ATOM 563 C C . LYS A 1 72 ? -11.578 -0.080 6.011 1.00 95.25 72 LYS A C 1
ATOM 565 O O . LYS A 1 72 ? -12.267 0.426 6.893 1.00 95.25 72 LYS A O 1
ATOM 570 N N . GLN A 1 73 ? -11.571 -1.386 5.752 1.00 95.81 73 GLN A N 1
ATOM 571 C CA . GLN A 1 73 ? -12.392 -2.343 6.493 1.00 95.81 73 GLN A CA 1
ATOM 572 C C . GLN A 1 73 ? -12.008 -2.375 7.978 1.00 95.81 73 GLN A C 1
ATOM 574 O O . GLN A 1 73 ? -12.870 -2.324 8.849 1.00 95.81 73 GLN A O 1
ATOM 579 N N . ARG A 1 74 ? -10.710 -2.382 8.291 1.00 94.12 74 ARG A N 1
ATOM 580 C CA . ARG A 1 74 ? -10.219 -2.356 9.675 1.00 94.12 74 ARG A CA 1
ATOM 581 C C . ARG A 1 74 ? -10.583 -1.065 10.401 1.00 94.12 74 ARG A C 1
ATOM 583 O O . ARG A 1 74 ? -10.900 -1.126 11.584 1.00 94.12 74 ARG A O 1
ATOM 590 N N . LEU A 1 75 ? -10.621 0.080 9.717 1.00 92.31 75 LEU A N 1
ATOM 591 C CA . LEU A 1 75 ? -11.140 1.313 10.321 1.00 92.31 75 LEU A CA 1
ATOM 592 C C . LEU A 1 75 ? -12.625 1.236 10.642 1.00 92.31 75 LEU A C 1
ATOM 594 O O . LEU A 1 75 ? -13.021 1.698 11.704 1.00 92.31 75 LEU A O 1
ATOM 598 N N . GLN A 1 76 ? -13.431 0.629 9.770 1.00 92.44 76 GLN A N 1
ATOM 599 C CA . GLN A 1 76 ? -14.856 0.414 10.044 1.00 92.44 76 GLN A CA 1
ATOM 600 C C . GLN A 1 76 ? -15.078 -0.479 11.274 1.00 92.44 76 GLN A C 1
ATOM 602 O O . GLN A 1 76 ? -16.077 -0.331 11.968 1.00 92.44 76 GLN A O 1
ATOM 607 N N . LEU A 1 77 ? -14.129 -1.374 11.565 1.00 93.50 77 LEU A N 1
ATOM 608 C CA . LEU A 1 77 ? -14.120 -2.244 12.745 1.00 93.50 77 LEU A CA 1
ATOM 609 C C . LEU A 1 77 ? -13.419 -1.617 13.968 1.00 93.50 77 LEU A C 1
ATOM 611 O O . LEU A 1 77 ? -13.178 -2.311 14.952 1.00 93.50 77 LEU A O 1
ATOM 615 N N . ASN A 1 78 ? -13.065 -0.327 13.920 1.00 90.94 78 ASN A N 1
ATOM 616 C CA . ASN A 1 78 ? -12.306 0.389 14.957 1.00 90.94 78 ASN A CA 1
ATOM 617 C C . ASN A 1 78 ? -10.904 -0.187 15.255 1.00 90.94 78 ASN A C 1
ATOM 619 O O . ASN A 1 78 ? -10.293 0.120 16.277 1.00 90.94 78 ASN A O 1
ATOM 623 N N . TRP A 1 79 ? -10.329 -0.972 14.342 1.00 94.06 79 TRP A N 1
ATOM 624 C CA . TRP A 1 79 ? -8.962 -1.501 14.432 1.00 94.06 79 TRP A CA 1
ATOM 625 C C . TRP A 1 79 ? -7.952 -0.509 13.842 1.00 94.06 79 TRP A C 1
ATOM 627 O O . TRP A 1 79 ? -7.273 -0.777 12.845 1.00 94.06 79 TRP A O 1
ATOM 637 N N . ARG A 1 80 ? -7.874 0.686 14.448 1.00 92.50 80 ARG A N 1
ATOM 638 C CA . ARG A 1 80 ? -7.116 1.834 13.912 1.00 92.50 80 ARG A CA 1
ATOM 639 C C . ARG A 1 80 ? -5.631 1.529 13.710 1.00 92.50 80 ARG A C 1
ATOM 641 O O . ARG A 1 80 ? -5.081 1.886 12.671 1.00 92.50 80 ARG A O 1
ATOM 648 N N . LYS A 1 81 ? -4.989 0.843 14.660 1.00 94.56 81 LYS A N 1
ATOM 649 C CA . LYS A 1 81 ? -3.569 0.468 14.567 1.00 94.56 81 LYS A CA 1
ATOM 650 C C . LYS A 1 81 ? -3.314 -0.431 13.354 1.00 94.56 81 LYS A C 1
ATOM 652 O O . LYS A 1 81 ? -2.469 -0.123 12.522 1.00 94.56 81 LYS A O 1
ATOM 657 N N . GLN A 1 82 ? -4.100 -1.491 13.209 1.00 96.19 82 GLN A N 1
ATOM 658 C CA . GLN A 1 82 ? -3.965 -2.457 12.123 1.00 96.19 82 GLN A CA 1
ATOM 659 C C . GLN A 1 82 ? -4.311 -1.846 10.760 1.00 96.19 82 GLN A C 1
ATOM 661 O O . GLN A 1 82 ? -3.769 -2.275 9.744 1.00 96.19 82 GLN A O 1
ATOM 666 N N . ALA A 1 83 ? -5.202 -0.853 10.719 1.00 95.69 83 ALA A N 1
ATOM 667 C CA . ALA A 1 83 ? -5.462 -0.089 9.507 1.00 95.69 83 ALA A CA 1
ATOM 668 C C . ALA A 1 83 ? -4.269 0.787 9.097 1.00 95.69 83 ALA A C 1
ATOM 670 O O . ALA A 1 83 ? -3.951 0.879 7.913 1.00 95.69 83 ALA A O 1
ATOM 671 N N . ILE A 1 84 ? -3.593 1.416 10.065 1.00 95.75 84 ILE A N 1
ATOM 672 C CA . ILE A 1 84 ? -2.366 2.183 9.816 1.00 95.75 84 ILE A CA 1
ATOM 673 C C . ILE A 1 84 ? -1.256 1.259 9.304 1.00 95.75 84 ILE A C 1
ATOM 675 O O . ILE A 1 84 ? -0.589 1.600 8.330 1.00 95.75 84 ILE A O 1
ATOM 679 N N . GLU A 1 85 ? -1.089 0.084 9.913 1.00 97.56 85 GLU A N 1
ATOM 680 C CA . GLU A 1 85 ? -0.100 -0.912 9.486 1.00 97.56 85 GLU A CA 1
ATOM 681 C C . GLU A 1 85 ? -0.351 -1.398 8.053 1.00 97.56 85 GLU A C 1
ATOM 683 O O . GLU A 1 85 ? 0.582 -1.460 7.253 1.00 97.56 85 GLU A O 1
ATOM 688 N N . ASP A 1 86 ? -1.603 -1.696 7.695 1.00 97.56 86 ASP A N 1
ATOM 689 C CA . ASP A 1 86 ? -1.954 -2.040 6.313 1.00 97.56 86 ASP A CA 1
ATOM 690 C C . ASP A 1 86 ? -1.645 -0.887 5.358 1.00 97.56 86 ASP A C 1
ATOM 692 O O . ASP A 1 86 ? -1.029 -1.100 4.313 1.00 97.56 86 ASP A O 1
ATOM 696 N N . ALA A 1 87 ? -2.007 0.345 5.730 1.00 97.56 87 ALA A N 1
ATOM 697 C CA . ALA A 1 87 ? -1.737 1.510 4.899 1.00 97.56 87 ALA A CA 1
ATOM 698 C C . ALA A 1 87 ? -0.228 1.704 4.648 1.00 97.56 87 ALA A C 1
ATOM 700 O O . ALA A 1 87 ? 0.189 1.981 3.524 1.00 97.56 87 ALA A O 1
ATOM 701 N N . GLN A 1 88 ? 0.604 1.499 5.673 1.00 98.06 88 GLN A N 1
ATOM 702 C CA . GLN A 1 88 ? 2.064 1.555 5.555 1.00 98.06 88 GLN A CA 1
ATOM 703 C C . GLN A 1 88 ? 2.625 0.450 4.654 1.00 98.06 88 GLN A C 1
ATOM 705 O O . GLN A 1 88 ? 3.516 0.714 3.847 1.00 98.06 88 GLN A O 1
ATOM 710 N N . ARG A 1 89 ? 2.099 -0.779 4.749 1.00 97.94 89 ARG A N 1
ATOM 711 C CA . ARG A 1 89 ? 2.507 -1.886 3.867 1.00 97.94 89 ARG A CA 1
ATOM 712 C C . ARG A 1 89 ? 2.172 -1.594 2.408 1.00 97.94 89 ARG A C 1
ATOM 714 O O . ARG A 1 89 ? 3.007 -1.842 1.543 1.00 97.94 89 ARG A O 1
ATOM 721 N N . GLY A 1 90 ? 0.986 -1.043 2.146 1.00 97.50 90 GLY A N 1
ATOM 722 C CA . GLY A 1 90 ? 0.590 -0.611 0.807 1.00 97.50 90 GLY A CA 1
ATOM 723 C C . GLY A 1 90 ? 1.525 0.460 0.246 1.00 97.50 90 GLY A C 1
ATOM 724 O O . GLY A 1 90 ? 2.002 0.318 -0.874 1.00 97.50 90 GLY A O 1
ATOM 725 N N . LEU A 1 91 ? 1.858 1.478 1.049 1.00 97.81 91 LEU A N 1
ATOM 726 C CA . LEU A 1 91 ? 2.777 2.550 0.646 1.00 97.81 91 LEU A CA 1
ATOM 727 C C . LEU A 1 91 ? 4.162 2.011 0.278 1.00 97.81 91 LEU A C 1
ATOM 729 O O . LEU A 1 91 ? 4.688 2.350 -0.777 1.00 97.81 91 LEU A O 1
ATOM 733 N N 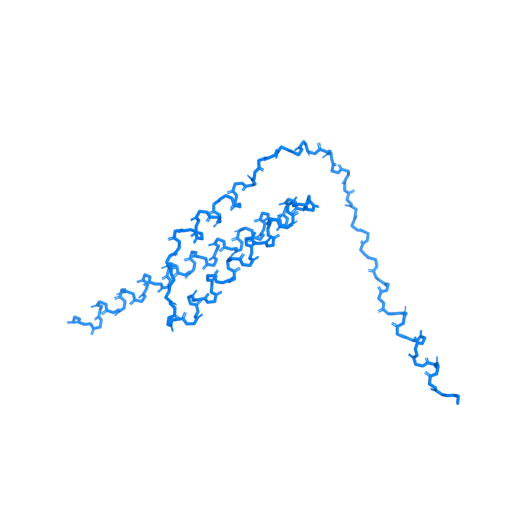. LYS A 1 92 ? 4.713 1.112 1.100 1.00 97.81 92 LYS A N 1
ATOM 734 C CA . LYS A 1 92 ? 6.024 0.504 0.847 1.00 97.81 92 LYS A CA 1
ATOM 735 C C . LYS A 1 92 ? 6.067 -0.283 -0.466 1.00 97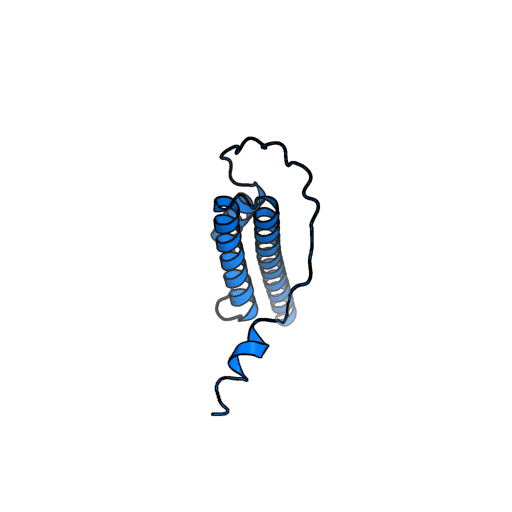.81 92 LYS A C 1
ATOM 737 O O . LYS A 1 92 ? 7.093 -0.307 -1.133 1.00 97.81 92 LYS A O 1
ATOM 742 N N . LEU A 1 93 ? 4.969 -0.935 -0.855 1.00 97.50 93 LEU A N 1
ATOM 743 C CA . LEU A 1 93 ? 4.914 -1.646 -2.136 1.00 97.50 93 LEU A CA 1
ATOM 744 C C . LEU A 1 93 ? 4.965 -0.698 -3.336 1.00 97.50 93 LEU A C 1
ATOM 746 O O . LEU A 1 93 ? 5.584 -1.052 -4.336 1.00 97.50 93 LEU A O 1
ATOM 750 N N . LEU A 1 94 ? 4.326 0.469 -3.233 1.00 96.25 94 LEU A N 1
ATOM 751 C CA . LEU A 1 94 ? 4.347 1.482 -4.288 1.00 96.25 94 LEU A CA 1
ATOM 752 C C . LEU A 1 94 ? 5.724 2.142 -4.392 1.00 96.25 94 LEU A C 1
ATOM 754 O O . LEU A 1 94 ? 6.264 2.222 -5.486 1.00 96.25 94 LEU A O 1
ATOM 758 N N . GLU A 1 95 ? 6.348 2.472 -3.261 1.00 95.25 95 GLU A N 1
ATOM 759 C CA . GLU A 1 95 ? 7.732 2.967 -3.218 1.00 95.25 95 GLU A CA 1
ATOM 760 C C . GLU A 1 95 ? 8.709 1.970 -3.867 1.00 95.25 95 GLU A C 1
ATOM 762 O O . GLU A 1 95 ? 9.526 2.328 -4.711 1.00 95.25 95 GLU A O 1
ATOM 767 N N . MET A 1 96 ? 8.585 0.678 -3.544 1.00 92.31 96 MET A N 1
ATOM 768 C CA . MET A 1 96 ? 9.391 -0.366 -4.184 1.00 92.31 96 MET A CA 1
ATOM 769 C C . MET A 1 96 ? 9.127 -0.486 -5.690 1.00 92.31 96 MET A C 1
ATOM 771 O O . MET A 1 96 ? 10.017 -0.920 -6.424 1.00 92.31 96 MET A O 1
ATOM 775 N N . ASN A 1 97 ? 7.911 -0.173 -6.144 1.00 92.31 97 ASN A N 1
ATOM 776 C CA . ASN A 1 97 ? 7.588 -0.174 -7.564 1.00 92.31 97 ASN A CA 1
ATOM 777 C C . ASN A 1 97 ? 8.302 0.971 -8.288 1.00 92.31 97 ASN A C 1
ATOM 779 O O . ASN A 1 97 ? 9.020 0.716 -9.248 1.00 92.31 97 ASN A O 1
ATOM 783 N N . GLU A 1 98 ? 8.187 2.190 -7.762 1.00 90.19 98 GLU A N 1
ATOM 784 C CA . GLU A 1 98 ? 8.834 3.390 -8.308 1.00 90.19 98 GLU A CA 1
ATOM 785 C C . GLU A 1 98 ? 10.357 3.217 -8.408 1.00 90.19 98 GLU A C 1
ATOM 787 O O . GLU A 1 98 ? 10.944 3.461 -9.461 1.00 90.19 98 GLU A O 1
ATOM 792 N N . LEU A 1 99 ? 10.994 2.695 -7.354 1.00 90.44 99 LEU A N 1
ATOM 793 C CA . LEU A 1 99 ? 12.433 2.405 -7.362 1.00 90.44 99 LEU A CA 1
ATOM 794 C C . LEU A 1 99 ? 12.817 1.355 -8.415 1.00 90.44 99 LEU A C 1
ATOM 796 O O . LEU A 1 99 ? 13.893 1.426 -9.005 1.00 90.44 99 LEU A O 1
ATOM 800 N N . SER A 1 100 ? 11.959 0.359 -8.653 1.00 87.81 100 SER A N 1
ATOM 801 C CA . SER A 1 100 ? 12.223 -0.664 -9.673 1.00 87.81 100 SER A CA 1
ATOM 802 C C . SER A 1 100 ? 12.163 -0.066 -11.083 1.00 87.81 100 SER A C 1
ATOM 804 O O . SER A 1 100 ? 13.035 -0.358 -11.898 1.00 87.81 100 SER A O 1
ATOM 806 N N . GLU A 1 101 ? 11.180 0.797 -11.351 1.00 86.19 101 GLU A N 1
ATOM 807 C CA . GLU A 1 101 ? 11.008 1.478 -12.643 1.00 86.19 101 GLU A CA 1
ATOM 808 C C . GLU A 1 101 ? 12.159 2.453 -12.939 1.00 86.19 101 GLU A C 1
ATOM 810 O O . GLU A 1 101 ? 12.681 2.485 -14.057 1.00 86.19 101 GLU A O 1
ATOM 815 N N . GLN A 1 102 ? 12.617 3.198 -11.928 1.00 86.88 102 GLN A N 1
ATOM 816 C CA . GLN A 1 102 ? 13.784 4.082 -12.043 1.00 86.88 102 GLN A CA 1
ATOM 817 C C . GLN A 1 102 ? 15.046 3.297 -12.419 1.00 86.88 102 GLN A C 1
ATOM 819 O O . GLN A 1 102 ? 15.697 3.618 -13.412 1.00 86.88 102 GLN A O 1
ATOM 824 N N . ASN A 1 103 ? 15.332 2.208 -11.700 1.00 85.44 103 ASN A N 1
ATOM 825 C CA . ASN A 1 103 ? 16.505 1.373 -11.968 1.00 85.44 103 ASN A CA 1
ATOM 826 C C . ASN A 1 103 ? 16.476 0.742 -13.371 1.00 85.44 103 ASN A C 1
ATOM 828 O O . ASN A 1 103 ? 17.509 0.659 -14.033 1.00 85.44 103 ASN A O 1
ATOM 832 N N . GLN A 1 104 ? 15.308 0.297 -13.847 1.00 83.81 104 GLN A N 1
ATOM 833 C CA . GLN A 1 104 ? 15.169 -0.231 -15.210 1.00 83.81 104 GLN A CA 1
ATOM 834 C C . GLN A 1 104 ? 15.436 0.846 -16.263 1.00 83.81 104 GLN A C 1
ATOM 836 O O . GLN A 1 104 ? 16.097 0.579 -17.267 1.00 83.81 104 GLN A O 1
ATOM 841 N N . THR A 1 105 ? 14.942 2.062 -16.025 1.00 82.81 105 THR A N 1
ATOM 842 C CA . THR A 1 105 ? 15.153 3.200 -16.925 1.00 82.81 105 THR A CA 1
ATOM 843 C C . THR A 1 105 ? 16.641 3.528 -17.036 1.00 82.81 105 THR A C 1
ATOM 845 O O . THR A 1 105 ? 17.162 3.638 -18.143 1.00 82.81 105 THR A O 1
ATOM 848 N N . GLU A 1 106 ? 17.349 3.603 -15.908 1.00 81.94 106 GLU A N 1
ATOM 849 C CA . GLU A 1 106 ? 18.794 3.862 -15.875 1.00 81.94 106 GLU A CA 1
ATOM 850 C C . GLU A 1 106 ? 19.600 2.775 -16.598 1.00 81.94 106 GLU A C 1
ATOM 852 O O . GLU A 1 106 ? 20.472 3.084 -17.411 1.00 81.94 106 GLU A O 1
ATOM 857 N N . GLN A 1 107 ? 19.280 1.497 -16.367 1.00 77.62 107 GLN A N 1
ATOM 858 C CA . GLN A 1 107 ? 19.950 0.383 -17.045 1.00 77.62 107 GLN A CA 1
ATOM 859 C C . GLN A 1 107 ? 19.745 0.405 -18.563 1.00 77.62 107 GLN A C 1
ATOM 861 O O . GLN A 1 107 ? 20.672 0.088 -19.306 1.00 77.62 107 GLN A O 1
ATOM 866 N N . ASN A 1 108 ? 18.557 0.797 -19.028 1.00 76.94 108 ASN A N 1
ATOM 867 C CA . ASN A 1 108 ? 18.255 0.874 -20.454 1.00 76.94 108 ASN A CA 1
ATOM 868 C C . ASN A 1 108 ? 18.978 2.044 -21.148 1.00 76.94 108 ASN A C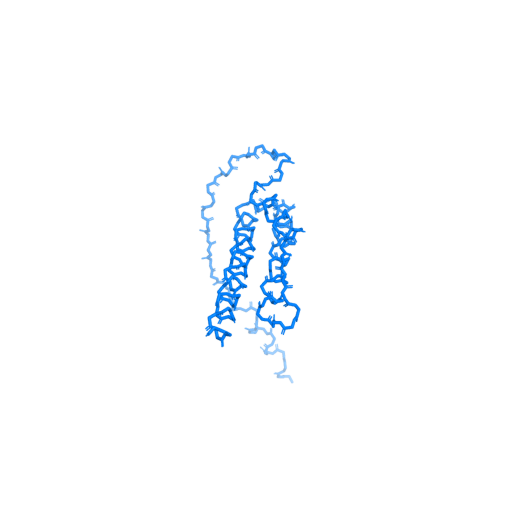 1
ATOM 870 O O . ASN A 1 108 ? 19.366 1.936 -22.302 1.00 76.94 108 ASN A O 1
ATOM 874 N N . VAL A 1 109 ? 19.211 3.161 -20.452 1.00 81.94 109 VAL A N 1
ATOM 875 C CA . VAL A 1 109 ? 20.012 4.274 -20.999 1.00 81.94 109 VAL A CA 1
ATOM 876 C C . VAL A 1 109 ? 21.486 3.873 -21.138 1.00 81.94 109 VAL A C 1
ATOM 878 O O . VAL A 1 109 ? 22.127 4.191 -22.141 1.00 81.94 109 VAL A O 1
ATOM 881 N N . LEU A 1 110 ? 22.018 3.136 -20.158 1.00 78.38 110 LEU A N 1
ATOM 882 C CA . LEU A 1 110 ? 23.412 2.682 -20.156 1.00 78.38 110 LEU A CA 1
ATOM 883 C C . LEU A 1 110 ? 23.710 1.600 -21.201 1.00 78.38 110 LEU A C 1
ATOM 885 O O . LEU A 1 110 ? 24.839 1.520 -21.667 1.00 78.38 110 LEU A O 1
ATOM 889 N N . SER A 1 111 ? 22.737 0.764 -21.567 1.00 70.62 111 SER A N 1
ATOM 890 C CA . SER A 1 111 ? 22.928 -0.306 -22.558 1.00 70.62 111 SER A CA 1
ATOM 891 C C . SER A 1 111 ? 22.864 0.169 -24.015 1.00 70.62 111 SER A C 1
ATOM 893 O O . SER A 1 111 ? 23.218 -0.591 -24.916 1.00 70.62 111 SER A O 1
ATOM 895 N N . VAL A 1 112 ? 22.402 1.401 -24.251 1.00 72.56 112 VAL A N 1
ATOM 896 C CA . VAL A 1 112 ? 22.243 2.008 -25.585 1.00 72.56 112 VAL A CA 1
ATOM 897 C C . VAL A 1 112 ? 23.359 3.029 -25.892 1.00 72.56 112 VAL A C 1
ATOM 899 O O . VAL A 1 112 ? 23.444 3.517 -27.019 1.00 72.56 112 VAL A O 1
ATOM 902 N N . SER A 1 113 ? 24.224 3.331 -24.914 1.00 61.59 113 SER A N 1
ATOM 903 C CA . SER A 1 113 ? 25.402 4.214 -25.050 1.00 61.59 113 SER A CA 1
ATOM 904 C C . SER A 1 113 ? 26.671 3.424 -25.364 1.00 61.59 113 SER A C 1
ATOM 906 O O . SER A 1 113 ? 27.503 3.949 -26.136 1.00 61.59 113 SER A O 1
#

pLDDT: mean 79.79, std 19.87, range [43.25, 98.25]